Protein AF-A0A958WXX8-F1 (afdb_monomer_lite)

Sequence (102 aa):
MKRIILSTLLFGFFGTTAILGQSPNDFVTTWKTDNPGSSGPTSITIPTQLALSYNYDVDWNNDGIFDQTGISGDIVHDFGVAGTYTIRIRGTFPAIDFSGTG

Radius of gyration: 19.92 Å; chains: 1; bounding box: 72×38×26 Å

Structure (mmCIF, N/CA/C/O backbone):
data_AF-A0A958WXX8-F1
#
_entry.id   AF-A0A958WXX8-F1
#
loop_
_atom_site.group_PDB
_atom_site.id
_atom_site.type_symbol
_atom_site.label_atom_id
_atom_site.label_alt_id
_atom_site.la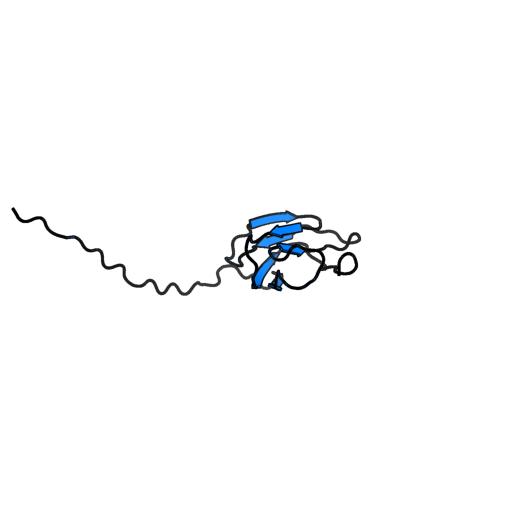bel_comp_id
_atom_site.label_asym_id
_atom_site.label_entity_id
_atom_site.label_seq_id
_atom_site.pdbx_PDB_ins_code
_atom_site.Cartn_x
_atom_site.Cartn_y
_atom_site.Cartn_z
_atom_site.occupancy
_atom_site.B_iso_or_equiv
_atom_site.auth_seq_id
_atom_site.auth_comp_id
_atom_site.auth_asym_id
_atom_site.auth_atom_id
_atom_site.pdbx_PDB_model_num
ATOM 1 N N . MET A 1 1 ? -59.177 -24.578 6.125 1.00 42.75 1 MET A N 1
ATOM 2 C CA . MET A 1 1 ? -58.308 -25.122 5.058 1.00 42.75 1 MET A CA 1
ATOM 3 C C . MET A 1 1 ? -56.867 -25.003 5.517 1.00 42.75 1 MET A C 1
ATOM 5 O O . MET A 1 1 ? -56.446 -23.915 5.880 1.00 42.75 1 MET A O 1
ATOM 9 N N . LYS A 1 2 ? -56.162 -26.133 5.604 1.00 41.44 2 LYS A N 1
ATOM 10 C CA . LYS A 1 2 ? -54.761 -26.220 6.029 1.00 41.44 2 LYS A CA 1
ATOM 11 C C . LYS A 1 2 ? -53.875 -25.675 4.903 1.00 41.44 2 LYS A C 1
ATOM 13 O O . LYS A 1 2 ? -54.036 -26.113 3.767 1.00 41.44 2 LYS A O 1
ATOM 18 N N . ARG A 1 3 ? -52.948 -24.762 5.196 1.00 41.19 3 ARG A N 1
ATOM 19 C CA . ARG A 1 3 ? -51.813 -24.473 4.309 1.00 41.19 3 ARG A CA 1
ATOM 20 C C . ARG A 1 3 ? -50.516 -24.636 5.093 1.00 41.19 3 ARG A C 1
ATOM 22 O O . ARG A 1 3 ? -50.372 -24.126 6.196 1.00 41.19 3 ARG A O 1
ATOM 29 N N . ILE A 1 4 ? -49.678 -25.483 4.515 1.00 38.94 4 ILE A N 1
ATOM 30 C CA . ILE A 1 4 ? -48.468 -26.116 5.027 1.00 38.94 4 ILE A CA 1
ATOM 31 C C . ILE A 1 4 ? -47.300 -25.124 4.950 1.00 38.94 4 ILE A C 1
ATOM 33 O O . ILE A 1 4 ? -47.177 -24.392 3.971 1.00 38.94 4 ILE A O 1
ATOM 37 N N . ILE A 1 5 ? -46.465 -25.112 5.988 1.00 49.91 5 ILE A N 1
ATOM 38 C CA . ILE A 1 5 ? -45.212 -24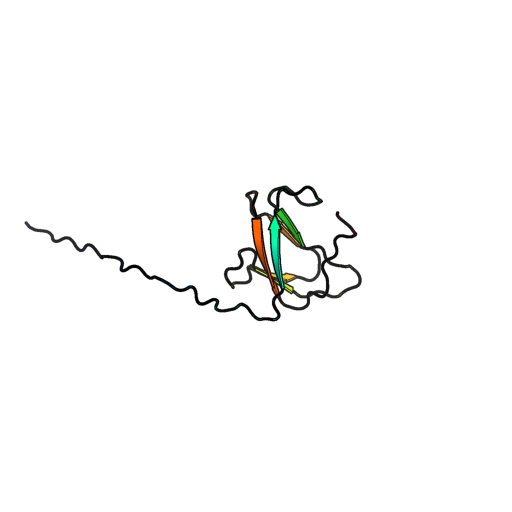.353 6.088 1.00 49.91 5 ILE A CA 1
ATOM 39 C C . ILE A 1 5 ? -44.117 -25.150 5.367 1.00 49.91 5 ILE A C 1
ATOM 41 O O . ILE A 1 5 ? -43.998 -26.349 5.613 1.00 49.91 5 ILE A O 1
ATOM 45 N N . LEU A 1 6 ? -43.282 -24.501 4.550 1.00 33.50 6 LEU A N 1
ATOM 46 C CA . LEU A 1 6 ? -41.952 -25.020 4.217 1.00 33.50 6 LEU A CA 1
ATOM 47 C C . LEU A 1 6 ? -40.912 -24.080 4.836 1.00 33.50 6 LEU A C 1
ATOM 49 O O . LEU A 1 6 ? -40.615 -23.013 4.310 1.00 33.50 6 LEU A O 1
ATOM 53 N N . SER A 1 7 ? -40.435 -24.475 6.015 1.00 43.09 7 SER A N 1
ATOM 54 C CA . SER A 1 7 ? -39.276 -23.894 6.682 1.00 43.09 7 SER A CA 1
ATOM 55 C C . SER A 1 7 ? -38.051 -24.599 6.117 1.00 43.09 7 SER A C 1
ATOM 57 O O . SER A 1 7 ? -37.855 -25.789 6.371 1.00 43.09 7 SER A O 1
ATOM 59 N N . THR A 1 8 ? -37.265 -23.910 5.296 1.00 47.50 8 THR A N 1
ATOM 60 C CA . THR A 1 8 ? -35.988 -24.450 4.83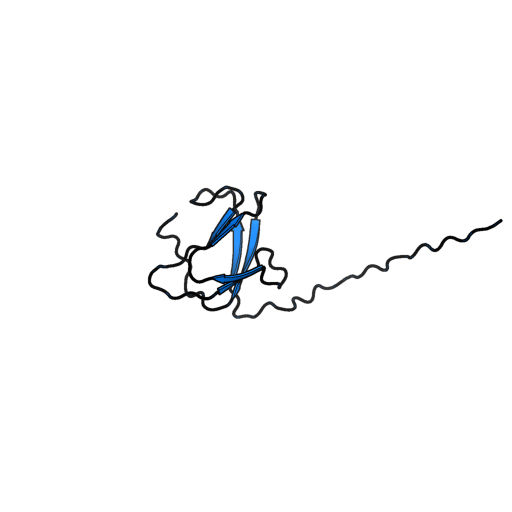4 1.00 47.50 8 THR A CA 1
ATOM 61 C C . THR A 1 8 ? -34.962 -24.208 5.931 1.00 47.50 8 THR A C 1
ATOM 63 O O . THR A 1 8 ? -34.529 -23.082 6.169 1.00 47.50 8 THR A O 1
ATOM 66 N N . LEU A 1 9 ? -34.608 -25.284 6.629 1.00 42.91 9 LEU A N 1
ATOM 67 C CA . LEU A 1 9 ? -33.497 -25.338 7.568 1.00 42.91 9 LEU A CA 1
ATOM 68 C C . LEU A 1 9 ? -32.203 -25.110 6.767 1.00 42.91 9 LEU A C 1
ATOM 70 O O . LEU A 1 9 ? -31.782 -25.991 6.016 1.00 42.91 9 LEU A O 1
ATOM 74 N N . LEU A 1 10 ? -31.595 -23.926 6.863 1.00 45.56 10 LEU A N 1
ATOM 75 C CA . LEU A 1 10 ? -30.291 -23.689 6.248 1.00 45.56 10 LEU A CA 1
ATOM 76 C C . LEU A 1 10 ? -29.245 -24.442 7.079 1.00 45.56 10 LEU A C 1
ATOM 78 O O . LEU A 1 10 ? -28.899 -24.034 8.187 1.00 45.56 10 LEU A O 1
ATOM 82 N N . PHE A 1 11 ? -28.804 -25.592 6.567 1.00 50.31 11 PHE A N 1
ATOM 83 C CA . PHE A 1 11 ? -27.671 -26.337 7.103 1.00 50.31 11 PHE A CA 1
ATOM 84 C C . PHE A 1 11 ? -26.457 -25.408 7.171 1.00 50.31 11 PHE A C 1
ATOM 86 O O . PHE A 1 11 ? -26.120 -24.757 6.182 1.00 50.31 11 PHE A O 1
ATOM 93 N N . GLY A 1 12 ? -25.817 -25.351 8.340 1.00 46.91 12 GLY A N 1
ATOM 94 C CA . GLY A 1 12 ? -24.585 -24.605 8.548 1.00 46.91 12 GLY A CA 1
ATOM 95 C C . GLY A 1 12 ? -23.532 -25.041 7.540 1.00 46.91 12 GLY A C 1
ATOM 96 O O . GLY A 1 12 ? -22.948 -26.117 7.653 1.00 46.91 12 GLY A O 1
ATOM 97 N N . PHE A 1 13 ? -23.294 -24.188 6.551 1.00 47.84 13 PHE A N 1
ATOM 98 C CA . PHE A 1 13 ? -22.111 -24.264 5.725 1.00 47.84 13 PHE A CA 1
ATOM 99 C C . PHE A 1 13 ? -20.950 -23.775 6.591 1.00 47.84 13 PHE A C 1
ATOM 101 O O . PHE A 1 13 ? -20.680 -22.579 6.670 1.00 47.84 13 PHE A O 1
ATOM 108 N N . PHE A 1 14 ? -20.265 -24.698 7.268 1.00 57.53 14 PHE A N 1
ATOM 109 C CA . PHE A 1 14 ? -18.879 -24.464 7.662 1.00 57.53 14 PHE A CA 1
ATOM 110 C C . PHE A 1 14 ? -18.051 -24.499 6.381 1.00 57.53 14 PHE A C 1
ATOM 112 O O . PHE A 1 14 ? -17.387 -25.483 6.063 1.00 57.53 14 PHE A O 1
ATOM 119 N N . GLY A 1 15 ? -18.157 -23.420 5.607 1.00 46.31 15 GLY A N 1
ATOM 120 C CA . GLY A 1 15 ? -17.179 -23.111 4.594 1.00 46.31 15 GLY A CA 1
ATOM 121 C C . GLY A 1 15 ? -15.879 -22.896 5.333 1.00 46.31 15 GLY A C 1
ATOM 122 O O . GLY A 1 15 ? -15.652 -21.828 5.893 1.00 46.31 15 GLY A O 1
ATOM 123 N N . THR A 1 16 ? -15.020 -23.910 5.357 1.00 54.94 16 THR A N 1
ATOM 124 C CA . THR A 1 16 ? -13.597 -23.617 5.390 1.00 54.94 16 THR A CA 1
ATOM 125 C C . THR A 1 16 ? -13.401 -22.697 4.197 1.00 54.94 16 THR A C 1
ATOM 127 O O . THR A 1 16 ? -13.605 -23.136 3.060 1.00 54.94 16 THR A O 1
ATOM 130 N N . THR A 1 17 ? -13.122 -21.415 4.415 1.00 53.00 17 THR A N 1
ATOM 131 C CA . THR A 1 17 ? -12.573 -20.608 3.338 1.00 53.00 17 THR A CA 1
ATOM 132 C C . THR A 1 17 ? -11.263 -21.297 3.002 1.00 53.00 17 THR A C 1
ATOM 134 O O . THR A 1 17 ? -10.261 -21.182 3.703 1.00 53.00 17 THR A O 1
ATOM 137 N N . ALA A 1 18 ? -11.296 -22.145 1.974 1.00 51.19 18 ALA A N 1
ATOM 138 C CA . ALA A 1 18 ? -10.081 -22.498 1.289 1.00 51.19 18 ALA A CA 1
ATOM 139 C C . ALA A 1 18 ? -9.448 -21.148 0.958 1.00 51.19 18 ALA A C 1
ATOM 141 O O . ALA A 1 18 ? -10.116 -20.287 0.379 1.00 51.19 18 ALA A O 1
ATOM 142 N N . ILE A 1 19 ? -8.212 -20.931 1.405 1.00 57.31 19 ILE A N 1
ATOM 143 C CA . ILE A 1 19 ? -7.426 -19.759 1.028 1.00 57.31 19 ILE A CA 1
ATOM 144 C C . ILE A 1 19 ? -7.063 -19.966 -0.449 1.00 57.31 19 ILE A C 1
ATOM 146 O O . ILE A 1 19 ? -5.932 -20.287 -0.802 1.00 57.31 19 ILE A O 1
ATOM 150 N N . LEU A 1 20 ? -8.069 -19.924 -1.323 1.00 48.69 20 LEU A N 1
ATOM 151 C CA . LEU A 1 20 ? -7.904 -19.979 -2.760 1.00 48.69 20 LEU A CA 1
ATOM 152 C C . LEU A 1 20 ? -7.309 -18.629 -3.135 1.00 48.69 20 LEU A C 1
ATOM 154 O O . LEU A 1 20 ? -8.001 -17.619 -3.128 1.00 48.69 20 LEU A O 1
ATOM 158 N N . GLY A 1 21 ? -6.011 -18.605 -3.415 1.00 55.22 21 GLY A N 1
ATOM 159 C CA . GLY A 1 21 ? -5.413 -17.476 -4.121 1.00 55.22 21 GLY A CA 1
ATOM 160 C C . GLY A 1 21 ? -4.348 -16.686 -3.380 1.00 55.22 21 GLY A C 1
ATOM 161 O O . GLY A 1 21 ? -3.983 -15.630 -3.880 1.00 55.22 21 GLY A O 1
ATOM 162 N N . GLN A 1 22 ? -3.811 -17.156 -2.249 1.00 60.81 22 GLN A N 1
ATOM 163 C CA . GLN A 1 22 ? -2.576 -16.553 -1.739 1.00 60.81 22 GLN A CA 1
ATOM 164 C C . GLN A 1 22 ? -1.389 -17.163 -2.492 1.00 60.81 22 GLN A C 1
ATOM 166 O O . GLN A 1 22 ? -0.918 -18.257 -2.176 1.00 60.81 22 GLN A O 1
ATOM 171 N N . SER A 1 23 ? -0.964 -16.490 -3.561 1.00 76.56 23 SER A N 1
ATOM 172 C CA . SER A 1 23 ? 0.287 -16.824 -4.235 1.00 76.56 23 SER A CA 1
ATOM 173 C C . SER A 1 23 ? 1.441 -16.479 -3.287 1.00 76.56 23 SER A C 1
ATOM 175 O O . SER A 1 23 ? 1.426 -15.402 -2.693 1.00 76.56 23 SER A O 1
ATOM 177 N N . PRO A 1 24 ? 2.466 -17.337 -3.135 1.00 78.31 24 PRO A N 1
ATOM 178 C CA . PRO A 1 24 ? 3.606 -17.046 -2.263 1.00 78.31 24 PRO A CA 1
ATOM 179 C C . PRO A 1 24 ? 4.426 -15.827 -2.719 1.00 78.31 24 PRO A C 1
ATOM 181 O O . PRO A 1 24 ? 5.284 -15.364 -1.976 1.00 78.31 24 PRO A O 1
ATOM 184 N N . ASN A 1 25 ? 4.171 -15.318 -3.930 1.00 86.56 25 ASN A N 1
ATOM 185 C CA . ASN A 1 25 ? 4.803 -14.113 -4.465 1.00 86.56 25 ASN A CA 1
ATOM 186 C C . ASN A 1 25 ? 4.016 -12.828 -4.163 1.00 86.56 25 ASN A C 1
ATOM 188 O O . ASN A 1 25 ? 4.495 -11.746 -4.498 1.00 86.56 25 ASN A O 1
ATOM 192 N N . ASP A 1 26 ? 2.815 -12.929 -3.589 1.00 93.56 26 ASP A N 1
ATOM 193 C CA . ASP A 1 26 ? 2.022 -11.754 -3.250 1.00 93.56 26 ASP A CA 1
ATOM 194 C C . ASP A 1 26 ? 2.586 -11.107 -1.981 1.00 93.56 26 ASP A C 1
ATOM 196 O O . ASP A 1 26 ? 2.910 -11.774 -0.996 1.00 93.56 26 ASP A O 1
ATOM 200 N N . PHE A 1 27 ? 2.677 -9.783 -1.988 1.00 95.31 27 PHE A N 1
ATOM 201 C CA . PHE A 1 27 ? 3.065 -9.011 -0.823 1.00 95.31 27 PHE A CA 1
ATOM 202 C C . PHE A 1 27 ? 1.822 -8.703 0.018 1.00 95.31 27 PHE A C 1
ATOM 204 O O . PHE A 1 27 ? 0.976 -7.898 -0.368 1.00 95.31 27 PHE A O 1
ATOM 211 N N . VAL A 1 28 ? 1.699 -9.367 1.170 1.00 95.69 28 VAL A N 1
ATOM 212 C CA . VAL A 1 28 ? 0.597 -9.173 2.125 1.00 95.69 28 VAL A CA 1
ATOM 213 C C . VAL A 1 28 ? 1.082 -8.304 3.281 1.00 95.69 28 VAL A C 1
ATOM 215 O O . VAL A 1 28 ? 2.101 -8.604 3.903 1.00 95.69 28 VAL A O 1
ATOM 218 N N . THR A 1 29 ? 0.357 -7.230 3.584 1.00 95.88 29 THR A N 1
ATOM 219 C CA . THR A 1 29 ? 0.754 -6.257 4.611 1.00 95.88 29 THR A CA 1
ATOM 220 C C . THR A 1 29 ? -0.460 -5.689 5.346 1.00 95.88 29 THR A C 1
ATOM 222 O O . THR A 1 29 ? -1.555 -5.627 4.791 1.00 95.88 29 THR A O 1
ATOM 225 N N . THR A 1 30 ? -0.283 -5.295 6.610 1.00 96.75 30 THR A N 1
ATOM 226 C CA . THR A 1 30 ? -1.361 -4.816 7.487 1.00 96.75 30 THR A CA 1
ATOM 227 C C . THR A 1 30 ? -1.089 -3.394 7.947 1.00 96.75 30 THR A C 1
ATOM 229 O O . THR A 1 30 ? -0.007 -3.094 8.450 1.00 96.75 30 THR A O 1
ATOM 232 N N . TRP A 1 31 ? -2.098 -2.539 7.824 1.00 95.62 31 TRP A N 1
ATOM 233 C CA . TRP A 1 31 ? -1.999 -1.104 8.051 1.00 95.62 31 TRP A CA 1
ATOM 234 C C . TRP A 1 31 ? -3.078 -0.632 9.006 1.00 95.62 31 TRP A C 1
ATOM 236 O O . TRP A 1 31 ? -4.213 -1.094 8.938 1.00 95.62 31 TRP A O 1
ATOM 246 N N . LYS A 1 32 ? -2.733 0.322 9.865 1.00 97.06 32 LYS A N 1
ATOM 247 C CA . LYS A 1 32 ? -3.676 1.016 10.740 1.00 97.06 32 LYS A CA 1
ATOM 248 C C . LYS A 1 32 ? -3.851 2.449 10.230 1.00 97.06 32 LYS A C 1
ATOM 250 O O . LYS A 1 32 ? -2.868 3.184 10.174 1.00 97.06 32 LYS A O 1
ATOM 255 N N . THR A 1 33 ? -5.068 2.817 9.824 1.00 97.00 33 THR A N 1
ATOM 256 C CA . THR A 1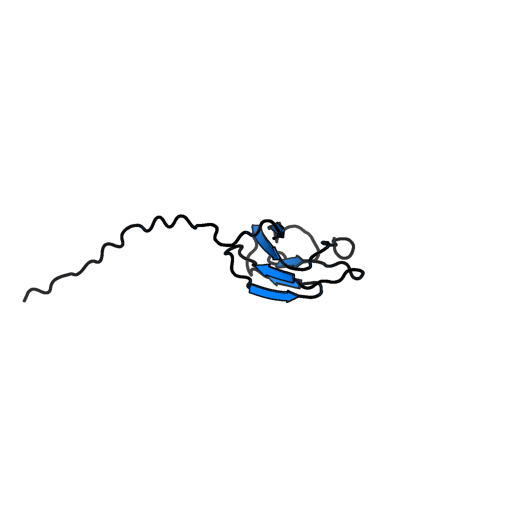 33 ? -5.346 4.069 9.085 1.00 97.00 33 THR A CA 1
ATOM 257 C C . THR A 1 33 ? -5.278 5.323 9.950 1.00 97.00 33 THR A C 1
ATOM 259 O O . THR A 1 33 ? -5.014 6.404 9.446 1.00 97.00 33 THR A O 1
ATOM 262 N N . ASP A 1 34 ? -5.525 5.199 11.252 1.00 95.56 34 ASP A N 1
ATOM 263 C CA . ASP A 1 34 ? -5.580 6.302 12.218 1.00 95.56 34 ASP A CA 1
ATOM 264 C C . ASP A 1 34 ? -4.235 6.566 12.916 1.00 95.56 34 ASP A C 1
ATOM 266 O O . ASP A 1 34 ? -4.173 7.301 13.903 1.00 95.56 34 ASP A O 1
ATOM 270 N N . ASN A 1 35 ? -3.141 5.987 12.412 1.00 92.62 35 ASN A N 1
ATOM 271 C CA . ASN A 1 35 ? -1.802 6.415 12.802 1.00 92.62 35 ASN A CA 1
ATOM 272 C C . ASN A 1 35 ? -1.490 7.789 12.170 1.00 92.62 35 ASN A C 1
ATOM 274 O O . ASN A 1 35 ? -1.845 8.008 11.012 1.00 92.62 35 ASN A O 1
ATOM 278 N N . PRO A 1 36 ? -0.808 8.712 12.879 1.00 88.50 36 PRO A N 1
ATOM 279 C CA . PRO A 1 36 ? -0.353 9.967 12.281 1.00 88.50 36 PRO A CA 1
ATOM 280 C C . PRO A 1 36 ? 0.513 9.722 11.039 1.00 88.50 36 PRO A C 1
ATOM 282 O O . PRO A 1 36 ? 1.349 8.819 11.046 1.00 88.50 36 PRO A O 1
ATOM 285 N N . GLY A 1 37 ? 0.329 10.543 10.007 1.00 84.62 37 GLY A N 1
ATOM 286 C CA . GLY A 1 37 ? 1.060 10.449 8.747 1.00 84.62 37 GLY A CA 1
ATOM 287 C C . GLY A 1 37 ? 0.450 11.349 7.673 1.00 84.62 37 GLY A C 1
ATOM 288 O O . GLY A 1 37 ? -0.317 12.266 7.968 1.00 84.62 37 GLY A O 1
ATOM 289 N N . SER A 1 38 ? 0.801 11.081 6.419 1.00 83.56 38 SER A N 1
ATOM 290 C CA . SER A 1 38 ? 0.399 11.874 5.249 1.00 83.56 38 SER A CA 1
ATOM 291 C C . SER A 1 38 ? -1.007 11.583 4.713 1.00 83.56 38 SER A C 1
ATOM 293 O O . SER A 1 38 ? -1.569 12.426 4.012 1.00 83.56 38 SER A O 1
ATOM 295 N N . SER A 1 39 ? -1.587 10.420 5.018 1.00 90.88 39 SER A N 1
ATOM 296 C CA . SER A 1 39 ? -2.960 10.063 4.642 1.00 90.88 39 SER A CA 1
ATOM 297 C C . SER A 1 39 ? -3.973 10.465 5.726 1.00 90.88 39 SER A C 1
ATOM 299 O O . SER A 1 39 ? -3.624 10.706 6.881 1.00 90.88 39 SER A O 1
ATOM 301 N N . GLY A 1 40 ? -5.253 10.574 5.356 1.00 93.75 40 GLY A N 1
ATOM 302 C CA . GLY A 1 40 ? -6.343 10.799 6.312 1.00 93.75 40 GLY A CA 1
ATOM 303 C C . GLY A 1 40 ? -6.605 9.573 7.205 1.00 93.75 40 GLY A C 1
ATOM 304 O O . GLY A 1 40 ? -6.215 8.465 6.836 1.00 93.75 40 GLY A O 1
ATOM 305 N N . PRO A 1 41 ? -7.337 9.729 8.327 1.00 96.88 41 PRO A N 1
ATOM 306 C CA . PRO A 1 41 ? -7.483 8.707 9.379 1.00 96.88 41 PRO A CA 1
ATOM 307 C C . PRO A 1 41 ? -8.251 7.439 8.959 1.00 96.88 41 PRO A C 1
ATOM 309 O O . PRO A 1 41 ? -8.332 6.475 9.722 1.00 96.88 41 PRO A O 1
ATOM 312 N N . THR A 1 42 ? -8.849 7.439 7.769 1.00 97.88 42 THR A N 1
ATOM 313 C CA . THR A 1 42 ? -9.591 6.320 7.165 1.00 97.88 42 THR A CA 1
ATOM 314 C C . THR A 1 42 ? -8.920 5.797 5.897 1.00 97.88 42 THR A C 1
ATOM 316 O O . THR A 1 42 ? -9.452 4.908 5.240 1.00 97.88 42 THR A O 1
ATOM 319 N N . SER A 1 43 ? -7.751 6.333 5.542 1.00 97.19 43 SER A N 1
ATOM 320 C CA . SER A 1 43 ? -7.094 6.065 4.268 1.00 97.19 43 SER A CA 1
ATOM 321 C C . SER A 1 43 ? -5.652 5.620 4.442 1.00 97.19 43 SER A C 1
ATOM 323 O O . SER A 1 43 ? -4.974 6.022 5.389 1.00 97.19 43 SER A O 1
ATOM 325 N N . ILE A 1 44 ? -5.173 4.825 3.492 1.00 95.88 44 ILE A N 1
ATOM 326 C CA . ILE A 1 44 ? -3.757 4.490 3.355 1.00 95.88 44 ILE A CA 1
ATOM 327 C C . ILE A 1 44 ? -3.246 4.951 1.999 1.00 95.88 44 ILE A C 1
ATOM 329 O O . ILE A 1 44 ? -3.942 4.837 0.988 1.00 95.88 44 ILE A O 1
ATOM 333 N N . THR A 1 45 ? -2.014 5.443 1.995 1.00 95.62 45 THR A N 1
ATOM 334 C CA . THR A 1 45 ? -1.235 5.668 0.779 1.00 95.62 45 THR A CA 1
ATOM 335 C C . THR A 1 45 ? -0.251 4.516 0.636 1.00 95.62 45 THR A C 1
ATOM 337 O O . THR A 1 45 ? 0.460 4.202 1.591 1.00 95.62 45 THR A O 1
ATOM 340 N N . ILE A 1 46 ? -0.188 3.901 -0.544 1.00 96.00 46 ILE A N 1
ATOM 341 C CA . ILE A 1 46 ? 0.923 3.034 -0.947 1.00 96.00 46 ILE A CA 1
ATOM 342 C C . ILE A 1 46 ? 1.886 3.913 -1.751 1.00 96.00 46 ILE A C 1
ATOM 344 O O . ILE A 1 46 ? 1.608 4.179 -2.924 1.00 96.00 46 ILE A O 1
ATOM 348 N N . PRO A 1 47 ? 2.975 4.413 -1.141 1.00 94.75 47 PRO A N 1
ATOM 349 C CA . PRO A 1 47 ? 3.919 5.262 -1.843 1.00 94.75 47 PRO A CA 1
ATOM 350 C C . PRO A 1 47 ? 4.949 4.428 -2.612 1.00 94.75 47 PRO A C 1
ATOM 352 O O . PRO A 1 47 ? 5.437 3.391 -2.145 1.00 94.75 47 PRO A O 1
ATOM 355 N N . THR A 1 48 ? 5.297 4.907 -3.797 1.00 95.38 48 THR A N 1
ATOM 356 C CA . THR A 1 48 ? 6.223 4.284 -4.735 1.00 95.38 48 THR A CA 1
ATOM 357 C C . THR A 1 48 ? 7.471 5.141 -4.916 1.00 95.38 48 THR A C 1
ATOM 359 O O . THR A 1 48 ? 7.446 6.368 -4.865 1.00 95.38 48 THR A O 1
ATOM 362 N N . GLN A 1 49 ? 8.602 4.484 -5.156 1.00 94.44 49 GLN A N 1
ATOM 363 C CA . GLN A 1 49 ? 9.862 5.170 -5.429 1.00 94.44 49 GLN A CA 1
ATOM 364 C C . GLN A 1 49 ? 9.953 5.611 -6.897 1.00 94.44 49 GLN A C 1
ATOM 366 O O . GLN A 1 49 ? 10.005 4.764 -7.788 1.00 94.44 49 GLN A O 1
ATOM 371 N N . LEU A 1 50 ? 10.112 6.915 -7.154 1.00 90.44 50 LEU A N 1
ATOM 372 C CA . LEU A 1 50 ? 10.159 7.503 -8.509 1.00 90.44 50 LEU A CA 1
ATOM 373 C C . LEU A 1 50 ? 11.192 6.880 -9.471 1.00 90.44 50 LEU A C 1
ATOM 375 O O . LEU A 1 50 ? 11.016 6.941 -10.685 1.00 90.44 50 LEU A O 1
ATOM 379 N N . ALA A 1 51 ? 12.287 6.315 -8.955 1.00 94.12 51 ALA A N 1
ATOM 380 C CA . ALA A 1 51 ? 13.359 5.732 -9.769 1.00 94.12 51 ALA A CA 1
ATOM 381 C C . ALA A 1 51 ? 13.115 4.265 -10.181 1.00 94.12 51 ALA A C 1
ATOM 383 O O . ALA A 1 51 ? 13.960 3.675 -10.856 1.00 94.12 51 ALA A O 1
ATOM 384 N N . LEU A 1 52 ? 12.005 3.658 -9.752 1.00 96.06 52 LEU A N 1
ATOM 385 C CA . LEU A 1 52 ? 11.662 2.264 -10.033 1.00 96.06 52 LEU A CA 1
ATOM 386 C C . LEU A 1 52 ? 10.428 2.180 -10.937 1.00 96.06 52 LEU A C 1
ATOM 388 O O . LEU A 1 52 ? 9.626 3.105 -11.020 1.00 96.06 52 LEU A O 1
ATOM 392 N N . SER A 1 53 ? 10.277 1.055 -11.635 1.00 97.38 53 SER A N 1
ATOM 393 C CA . SER A 1 53 ? 9.102 0.781 -12.467 1.00 97.38 53 SER A CA 1
ATOM 394 C C . SER A 1 53 ? 8.094 -0.082 -11.717 1.00 97.38 53 SER A C 1
ATOM 396 O O . SER A 1 53 ? 8.473 -1.066 -11.081 1.00 97.38 53 SER A O 1
ATOM 398 N N . TYR A 1 54 ? 6.817 0.267 -11.852 1.00 98.12 54 TYR A N 1
ATOM 399 C CA . TYR A 1 54 ? 5.696 -0.385 -11.183 1.00 98.12 54 TYR A CA 1
ATOM 400 C C . TYR A 1 54 ? 4.657 -0.840 -12.205 1.00 98.12 54 TYR A C 1
ATOM 402 O O . TYR A 1 54 ? 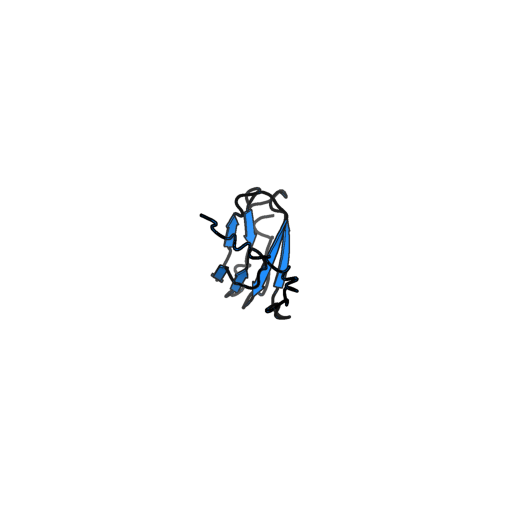4.435 -0.178 -13.220 1.00 98.12 54 TYR A O 1
ATOM 410 N N . ASN A 1 55 ? 4.040 -1.983 -11.930 1.00 98.25 55 ASN A N 1
ATOM 411 C CA . ASN A 1 55 ? 2.834 -2.467 -12.593 1.00 98.25 55 ASN A CA 1
ATOM 412 C C . ASN A 1 55 ? 2.198 -3.502 -11.663 1.00 98.25 55 ASN A C 1
ATOM 414 O O . ASN A 1 55 ? 2.547 -4.686 -11.728 1.00 98.25 55 ASN A O 1
ATOM 418 N N . TYR A 1 56 ? 1.372 -3.033 -10.734 1.00 98.31 56 TYR A N 1
ATOM 419 C CA . TYR A 1 56 ? 0.847 -3.851 -9.646 1.00 98.31 56 TYR A CA 1
ATOM 420 C C . TYR A 1 56 ? -0.667 -3.742 -9.506 1.00 98.31 56 TYR A C 1
ATOM 422 O O . TYR A 1 56 ? -1.292 -2.777 -9.951 1.00 98.31 56 TYR A O 1
ATOM 430 N N . ASP A 1 57 ? -1.233 -4.755 -8.862 1.00 98.50 57 ASP A N 1
ATOM 431 C CA . ASP A 1 57 ? -2.639 -4.813 -8.488 1.00 98.50 57 ASP A CA 1
ATOM 432 C C . ASP A 1 57 ? -2.752 -4.822 -6.960 1.00 98.50 57 ASP A C 1
ATOM 434 O O . ASP A 1 57 ? -1.863 -5.342 -6.276 1.00 98.50 57 ASP A O 1
ATOM 438 N N . VAL A 1 58 ? -3.861 -4.300 -6.433 1.00 98.44 58 VAL A N 1
ATOM 439 C CA . VAL A 1 58 ? -4.173 -4.288 -4.999 1.00 98.44 58 VAL A CA 1
ATOM 440 C C . VAL A 1 58 ? -5.538 -4.923 -4.745 1.00 98.44 58 VAL A C 1
ATOM 442 O O . VAL A 1 58 ? -6.519 -4.612 -5.417 1.00 98.44 58 VAL A O 1
ATOM 445 N N . ASP A 1 59 ? -5.570 -5.816 -3.766 1.00 97.81 59 ASP A N 1
ATOM 446 C CA . ASP A 1 59 ? -6.750 -6.348 -3.089 1.00 97.81 59 ASP A CA 1
ATOM 447 C C . ASP A 1 59 ? -6.792 -5.676 -1.702 1.00 97.81 59 ASP A C 1
ATOM 449 O O . ASP A 1 59 ? -5.899 -5.881 -0.866 1.00 97.81 59 ASP A O 1
ATOM 453 N N . TRP A 1 60 ? -7.770 -4.791 -1.492 1.00 98.00 60 TRP A N 1
ATOM 454 C CA . TRP A 1 60 ? -7.845 -3.919 -0.314 1.00 98.00 60 TRP A CA 1
ATOM 455 C C . TRP A 1 60 ? -8.464 -4.607 0.902 1.00 98.00 60 TRP A C 1
ATOM 457 O O . TRP A 1 60 ? -8.291 -4.132 2.026 1.00 98.00 60 TRP A O 1
ATOM 467 N N . ASN A 1 61 ? -9.194 -5.704 0.701 1.00 96.12 61 ASN A N 1
ATOM 468 C CA . ASN A 1 61 ? -9.910 -6.416 1.761 1.00 96.12 61 ASN A CA 1
ATOM 469 C C . ASN A 1 61 ? -9.347 -7.831 2.025 1.00 96.12 61 ASN A C 1
ATOM 471 O O . ASN A 1 61 ? -9.800 -8.516 2.946 1.00 96.12 61 ASN A O 1
ATOM 475 N N . ASN A 1 62 ? -8.332 -8.233 1.256 1.00 94.88 62 ASN A N 1
ATOM 476 C CA . ASN A 1 62 ? -7.644 -9.516 1.290 1.00 94.88 62 ASN A CA 1
ATOM 477 C C . ASN A 1 62 ? -8.579 -10.725 1.073 1.00 94.88 62 ASN A C 1
ATOM 479 O O . ASN A 1 62 ? -8.333 -11.807 1.622 1.00 94.88 62 ASN A O 1
ATOM 483 N N . ASP A 1 63 ? -9.637 -10.564 0.273 1.00 93.94 63 ASP A N 1
ATOM 484 C CA . ASP A 1 63 ? -10.594 -11.629 -0.057 1.00 93.94 63 ASP A CA 1
ATOM 485 C C . ASP A 1 63 ? -10.141 -12.532 -1.224 1.00 93.94 63 ASP A C 1
ATOM 487 O O . ASP A 1 63 ? -10.732 -13.589 -1.465 1.00 93.94 63 ASP A O 1
ATOM 491 N N . GLY A 1 64 ? -9.033 -12.182 -1.886 1.00 91.12 64 GLY A N 1
ATOM 492 C CA . GLY A 1 64 ? -8.476 -12.896 -3.032 1.00 91.12 64 GLY A CA 1
ATOM 493 C C . GLY A 1 64 ? -8.925 -12.357 -4.392 1.00 91.12 64 GLY A C 1
ATOM 494 O O . GLY A 1 64 ? -8.467 -12.874 -5.418 1.00 91.12 64 GLY A O 1
ATOM 495 N N . ILE A 1 65 ? -9.772 -11.330 -4.422 1.00 93.38 65 ILE A N 1
ATOM 496 C CA . ILE A 1 65 ? -10.187 -10.595 -5.613 1.00 93.38 65 ILE A CA 1
ATOM 497 C C . ILE A 1 65 ? -9.456 -9.251 -5.615 1.00 93.38 65 ILE A C 1
ATOM 499 O O . ILE A 1 65 ? -9.517 -8.477 -4.673 1.00 93.38 65 ILE A O 1
ATOM 503 N N . PHE A 1 66 ? -8.739 -8.966 -6.700 1.00 96.06 66 PHE A N 1
ATOM 504 C CA . PHE A 1 66 ? -8.015 -7.704 -6.834 1.00 96.06 66 PHE A CA 1
ATOM 505 C C . PHE A 1 66 ? -8.964 -6.600 -7.297 1.00 96.06 66 PHE A C 1
ATOM 507 O O . PHE A 1 66 ? -9.565 -6.704 -8.369 1.00 96.06 66 PHE A O 1
ATOM 514 N N . ASP A 1 67 ? -9.067 -5.551 -6.489 1.00 98.25 67 ASP A N 1
ATOM 515 C CA . ASP A 1 67 ? -10.006 -4.442 -6.660 1.00 98.25 67 ASP A CA 1
ATOM 516 C C . ASP A 1 67 ? -9.495 -3.387 -7.645 1.00 98.25 67 ASP A C 1
ATOM 518 O O . ASP A 1 67 ? -10.271 -2.728 -8.340 1.00 98.25 67 ASP A O 1
ATOM 522 N N . GLN A 1 68 ? -8.176 -3.195 -7.691 1.00 98.44 68 GLN A N 1
ATOM 523 C CA . GLN A 1 68 ? -7.520 -2.231 -8.568 1.00 98.44 68 GLN A CA 1
ATOM 524 C C . GLN A 1 68 ? -6.317 -2.874 -9.240 1.00 98.44 68 GLN A C 1
ATOM 526 O O . GLN A 1 68 ? -5.553 -3.594 -8.603 1.00 98.44 68 GLN A O 1
ATOM 531 N N . THR A 1 69 ? -6.153 -2.615 -10.536 1.00 98.38 69 THR A N 1
ATOM 532 C CA . THR A 1 69 ? -5.170 -3.315 -11.369 1.00 98.38 69 THR A CA 1
ATOM 533 C C . THR A 1 69 ? -4.384 -2.367 -12.260 1.00 98.38 69 THR A C 1
ATOM 535 O O . THR A 1 69 ? -4.937 -1.371 -12.729 1.00 98.38 69 THR A O 1
ATOM 538 N N . GLY A 1 70 ? -3.138 -2.721 -12.576 1.00 97.94 70 GLY A N 1
ATOM 539 C CA . GLY A 1 70 ? -2.310 -1.985 -13.539 1.00 97.94 70 GLY A CA 1
ATOM 540 C C . GLY A 1 70 ? -1.784 -0.639 -13.030 1.00 97.94 70 GLY A C 1
ATOM 541 O O . GLY A 1 70 ? -1.647 0.309 -13.805 1.00 97.94 70 GLY A O 1
ATOM 542 N N . ILE A 1 71 ? -1.526 -0.531 -11.727 1.00 98.50 71 ILE A N 1
ATOM 543 C CA . ILE A 1 71 ? -1.066 0.698 -11.076 1.00 98.50 71 ILE A CA 1
ATOM 544 C C . ILE A 1 71 ? 0.437 0.882 -11.328 1.00 98.50 71 ILE A C 1
ATOM 546 O O . ILE A 1 71 ? 1.225 -0.049 -11.147 1.00 98.50 71 ILE A O 1
ATOM 550 N N . SER A 1 72 ? 0.846 2.090 -11.732 1.00 97.69 72 SER A N 1
ATOM 551 C CA . SER A 1 72 ? 2.236 2.416 -12.098 1.00 97.69 72 SER A CA 1
ATOM 552 C C . SER A 1 72 ? 2.917 3.446 -11.186 1.00 97.69 72 SER A C 1
ATOM 554 O O . SER A 1 72 ? 4.020 3.890 -11.495 1.00 97.69 72 SER A O 1
ATOM 556 N N . GLY A 1 73 ? 2.265 3.861 -10.102 1.00 96.44 73 GLY A N 1
ATOM 557 C CA . GLY A 1 73 ? 2.769 4.856 -9.157 1.00 96.44 73 GLY A CA 1
ATOM 558 C C . GLY A 1 73 ? 2.023 4.780 -7.830 1.00 96.44 73 GLY A C 1
ATOM 559 O O . GLY A 1 73 ? 1.457 3.734 -7.505 1.00 96.44 73 GLY A O 1
ATOM 560 N N . ASP A 1 74 ? 2.013 5.878 -7.083 1.00 96.38 74 ASP A N 1
ATOM 561 C CA . ASP A 1 74 ? 1.322 5.957 -5.797 1.00 96.38 74 ASP A CA 1
ATOM 562 C C . ASP A 1 74 ? -0.181 5.727 -5.954 1.00 96.38 74 ASP A C 1
ATOM 564 O O . ASP A 1 74 ? -0.795 6.120 -6.952 1.00 96.38 74 ASP A O 1
ATOM 568 N N . ILE A 1 75 ? -0.793 5.145 -4.927 1.00 97.50 75 ILE A N 1
ATOM 569 C CA . ILE A 1 75 ? -2.245 5.040 -4.840 1.00 97.50 75 ILE A CA 1
ATOM 570 C C . ILE A 1 75 ? -2.726 5.286 -3.416 1.00 97.50 75 ILE A C 1
ATOM 572 O O . ILE A 1 75 ? -2.072 4.905 -2.445 1.00 97.50 75 ILE A O 1
ATOM 576 N N . VAL A 1 76 ? -3.886 5.930 -3.307 1.00 96.69 76 VAL A N 1
ATOM 577 C CA . VAL A 1 76 ? -4.589 6.166 -2.047 1.00 96.69 76 VAL A CA 1
ATOM 578 C C . VAL A 1 76 ? -5.892 5.384 -2.072 1.00 96.69 76 VAL A C 1
ATOM 580 O O . VAL A 1 76 ? -6.635 5.451 -3.053 1.00 96.69 76 VAL A O 1
ATOM 583 N N . HIS A 1 77 ? -6.184 4.689 -0.979 1.00 97.75 77 HIS A N 1
ATOM 584 C CA . HIS A 1 77 ? -7.473 4.050 -0.755 1.00 97.75 77 HIS A CA 1
ATOM 585 C C . HIS A 1 77 ? -8.081 4.547 0.547 1.00 97.75 77 HIS A C 1
ATOM 587 O O . HIS A 1 77 ? -7.417 4.538 1.583 1.00 97.75 77 HIS A O 1
ATOM 593 N N . ASP A 1 78 ? -9.337 4.984 0.480 1.00 98.00 78 ASP A N 1
ATOM 594 C CA . ASP A 1 78 ? -10.136 5.383 1.634 1.00 98.00 78 ASP A CA 1
ATOM 595 C C . ASP A 1 78 ? -11.136 4.273 1.964 1.00 98.00 78 ASP A C 1
ATOM 597 O O . ASP A 1 78 ? -12.025 3.967 1.171 1.00 98.00 78 ASP A O 1
ATOM 601 N N . PHE A 1 79 ? -10.996 3.687 3.150 1.00 97.81 79 PHE A N 1
ATOM 602 C CA . PHE A 1 79 ? -11.899 2.657 3.656 1.00 97.81 79 PHE A CA 1
ATOM 603 C C . PHE A 1 79 ? -13.211 3.243 4.202 1.00 97.81 79 PHE A C 1
ATOM 605 O O . PHE A 1 79 ? -14.123 2.498 4.565 1.00 97.81 79 PHE A O 1
ATOM 612 N N . GLY A 1 80 ? -13.305 4.571 4.331 1.00 98.06 80 GLY A N 1
ATOM 613 C CA . GLY A 1 80 ? -14.451 5.299 4.884 1.00 98.06 80 GLY A CA 1
ATOM 614 C C . GLY A 1 80 ? -14.605 5.187 6.405 1.00 98.06 80 GLY A C 1
ATOM 615 O O . GLY A 1 80 ? -15.349 5.959 7.010 1.00 98.06 80 GLY A O 1
ATOM 616 N N . VAL A 1 81 ? -13.895 4.256 7.045 1.00 97.75 81 VAL A N 1
ATOM 617 C CA . VAL A 1 81 ? -13.895 4.032 8.494 1.00 97.75 81 VAL A CA 1
ATOM 618 C C . VAL A 1 81 ? -12.457 3.831 8.962 1.00 97.75 81 VAL A C 1
ATOM 620 O O . VAL A 1 81 ? -11.638 3.258 8.251 1.00 97.75 81 VAL A O 1
ATOM 623 N N . ALA A 1 82 ? -12.131 4.330 10.154 1.00 98.19 82 ALA A N 1
ATOM 624 C CA . ALA A 1 82 ? -10.824 4.093 10.748 1.00 98.19 82 ALA A CA 1
ATOM 625 C C . ALA A 1 82 ? -10.708 2.628 11.187 1.00 98.19 82 ALA A C 1
ATOM 627 O O . ALA A 1 82 ? -11.631 2.082 11.798 1.00 98.19 82 ALA A O 1
ATOM 628 N N . GLY A 1 83 ? -9.573 1.993 10.914 1.00 97.62 83 GLY A N 1
ATOM 629 C CA . GLY A 1 83 ? -9.414 0.577 11.201 1.00 97.62 83 GLY A CA 1
ATOM 630 C C . GLY A 1 83 ? -8.020 0.035 10.933 1.00 97.62 83 GLY A C 1
ATOM 631 O O . GLY A 1 83 ? -7.087 0.755 10.582 1.00 97.62 83 GLY A O 1
ATOM 632 N N . THR A 1 84 ? -7.888 -1.273 11.142 1.00 98.19 84 THR A N 1
ATOM 633 C CA . THR A 1 84 ? -6.706 -2.047 10.766 1.00 98.19 84 THR A CA 1
ATOM 634 C C . THR A 1 84 ? -7.079 -2.974 9.619 1.00 98.19 84 THR A C 1
ATOM 636 O O . THR A 1 84 ? -7.972 -3.804 9.773 1.00 98.19 84 THR A O 1
ATOM 639 N N . TYR A 1 85 ? -6.396 -2.826 8.489 1.00 97.69 85 TYR A N 1
ATOM 640 C CA . TYR A 1 85 ? -6.709 -3.496 7.232 1.00 97.69 85 TYR A CA 1
ATOM 641 C C . TYR A 1 85 ? -5.506 -4.299 6.759 1.00 97.69 85 TYR A C 1
ATOM 643 O O . TYR A 1 85 ? -4.392 -3.779 6.699 1.00 97.69 85 TYR A O 1
ATOM 651 N N . THR A 1 86 ? -5.730 -5.567 6.426 1.00 97.62 86 THR A N 1
ATOM 652 C CA . THR A 1 86 ? -4.758 -6.384 5.699 1.00 97.62 86 THR A CA 1
ATOM 653 C C . THR A 1 86 ? -5.064 -6.265 4.221 1.00 97.62 86 THR A C 1
ATOM 655 O O . THR A 1 86 ? -6.184 -6.546 3.809 1.00 97.62 86 THR A O 1
ATOM 658 N N . ILE A 1 87 ? -4.062 -5.870 3.448 1.00 97.38 87 ILE A N 1
ATOM 659 C CA . ILE A 1 87 ? -4.139 -5.740 1.997 1.00 97.38 87 ILE A CA 1
ATOM 660 C C . ILE A 1 87 ? -3.186 -6.734 1.346 1.00 97.38 87 ILE A C 1
ATOM 662 O O . ILE A 1 87 ? -2.234 -7.220 1.974 1.00 97.38 87 ILE A O 1
ATOM 666 N N . ARG A 1 88 ? -3.414 -6.998 0.065 1.00 97.00 88 ARG A N 1
ATOM 667 C CA . ARG A 1 88 ? -2.564 -7.855 -0.752 1.00 97.00 88 ARG A CA 1
ATOM 668 C C . ARG A 1 88 ? -2.187 -7.143 -2.040 1.00 97.00 88 ARG A C 1
ATOM 670 O O . ARG A 1 88 ? -3.029 -6.571 -2.720 1.00 97.00 88 ARG A O 1
ATOM 677 N N . ILE A 1 89 ? -0.904 -7.197 -2.371 1.00 97.62 89 ILE A N 1
ATOM 678 C CA . ILE A 1 89 ? -0.319 -6.573 -3.555 1.00 97.62 89 ILE A CA 1
ATOM 679 C C . ILE A 1 89 ? 0.336 -7.664 -4.399 1.00 97.62 89 ILE A C 1
ATOM 681 O O . ILE A 1 89 ? 1.037 -8.524 -3.868 1.00 97.62 89 ILE A O 1
ATOM 685 N N . ARG A 1 90 ? 0.139 -7.625 -5.718 1.00 96.81 90 ARG A N 1
ATOM 686 C CA . ARG A 1 90 ? 0.823 -8.525 -6.663 1.00 96.81 90 ARG A CA 1
ATOM 687 C C . ARG A 1 90 ? 1.342 -7.768 -7.876 1.00 96.81 90 ARG A C 1
ATOM 689 O O . ARG A 1 90 ? 0.897 -6.662 -8.158 1.00 96.81 90 ARG A O 1
ATOM 696 N N . GLY A 1 91 ? 2.207 -8.415 -8.652 1.00 96.38 91 GLY A N 1
ATOM 697 C CA . GLY A 1 91 ? 2.783 -7.850 -9.873 1.00 96.38 91 GLY A CA 1
ATOM 698 C C . GLY A 1 91 ? 4.157 -7.232 -9.627 1.00 96.38 91 GLY A C 1
ATOM 699 O O . GLY A 1 91 ? 4.883 -7.638 -8.720 1.00 96.38 91 GLY A O 1
ATOM 700 N N . THR A 1 92 ? 4.540 -6.267 -10.459 1.00 97.75 92 THR A N 1
ATOM 701 C CA . THR A 1 92 ? 5.830 -5.580 -10.344 1.00 97.75 92 THR A CA 1
ATOM 702 C C . THR A 1 92 ? 5.737 -4.497 -9.269 1.00 97.75 92 THR A C 1
ATOM 704 O O . THR A 1 92 ? 5.311 -3.376 -9.551 1.00 97.75 92 THR A O 1
ATOM 707 N N . PHE A 1 93 ? 6.140 -4.845 -8.043 1.00 97.00 93 PHE A N 1
ATOM 708 C CA . PHE A 1 93 ? 6.164 -3.963 -6.871 1.00 97.00 93 PHE A CA 1
ATOM 709 C C . PHE A 1 93 ? 7.513 -4.089 -6.126 1.00 97.00 93 PHE A C 1
ATOM 711 O O . PHE A 1 93 ? 7.636 -4.875 -5.188 1.00 97.00 93 PHE A O 1
ATOM 718 N N . PRO A 1 94 ? 8.574 -3.398 -6.588 1.00 96.38 94 PRO A N 1
ATOM 719 C CA . PRO A 1 94 ? 9.939 -3.626 -6.104 1.00 96.38 94 PRO A CA 1
ATOM 720 C C . PRO A 1 94 ? 10.252 -3.003 -4.736 1.00 96.38 94 PRO A C 1
ATOM 722 O O . PRO A 1 94 ? 11.156 -3.482 -4.053 1.00 96.38 94 PRO A O 1
ATOM 725 N N . ALA A 1 95 ? 9.559 -1.932 -4.346 1.00 94.56 95 ALA A N 1
ATOM 726 C CA . ALA A 1 95 ? 9.780 -1.252 -3.076 1.00 94.56 95 ALA A CA 1
ATOM 727 C C . ALA A 1 95 ? 8.533 -0.481 -2.636 1.00 94.56 95 ALA A C 1
ATOM 729 O O . ALA A 1 95 ? 7.707 -0.090 -3.458 1.00 94.56 95 ALA A O 1
ATOM 730 N N . ILE A 1 96 ? 8.460 -0.222 -1.334 1.00 92.75 96 ILE A N 1
ATOM 731 C CA . ILE A 1 96 ? 7.588 0.791 -0.748 1.00 92.75 96 ILE A CA 1
ATOM 732 C C . ILE A 1 96 ? 8.470 1.916 -0.209 1.00 92.75 96 ILE A C 1
ATOM 734 O O . ILE A 1 96 ? 9.477 1.635 0.446 1.00 92.75 96 ILE A O 1
ATOM 738 N N . ASP A 1 97 ? 8.133 3.169 -0.509 1.00 90.88 97 ASP A N 1
ATOM 739 C CA . ASP A 1 97 ? 9.004 4.309 -0.205 1.00 90.88 97 ASP A CA 1
ATOM 740 C C . ASP A 1 97 ? 8.312 5.362 0.662 1.00 90.88 97 ASP A C 1
ATOM 742 O O . ASP A 1 97 ? 7.529 6.172 0.187 1.00 90.88 97 ASP A O 1
ATOM 746 N N . PHE A 1 98 ? 8.645 5.388 1.950 1.00 83.69 98 PHE A N 1
ATOM 747 C CA . PHE A 1 98 ? 8.109 6.374 2.894 1.00 83.69 98 PHE A CA 1
ATOM 748 C C . PHE A 1 98 ? 8.917 7.679 2.957 1.00 83.69 98 PHE A C 1
ATOM 750 O O . PHE A 1 98 ? 8.572 8.574 3.728 1.00 83.69 98 PHE A O 1
ATOM 757 N N . SER A 1 99 ? 10.004 7.812 2.186 1.00 76.19 99 SER A N 1
ATOM 758 C CA . SER A 1 99 ? 10.952 8.927 2.322 1.00 76.19 99 SER A CA 1
ATOM 759 C C . SER A 1 99 ? 10.386 10.296 1.922 1.00 76.19 99 SER A C 1
ATOM 761 O O . SER A 1 99 ? 10.933 11.320 2.332 1.00 76.19 99 SER A O 1
ATOM 763 N N . GLY A 1 100 ? 9.281 10.334 1.169 1.00 61.12 100 GLY A N 1
ATOM 764 C CA . GLY A 1 100 ? 8.620 11.570 0.742 1.00 61.12 100 GLY A CA 1
ATOM 765 C C . GLY A 1 100 ? 7.458 12.046 1.621 1.00 61.12 100 GLY A C 1
ATOM 766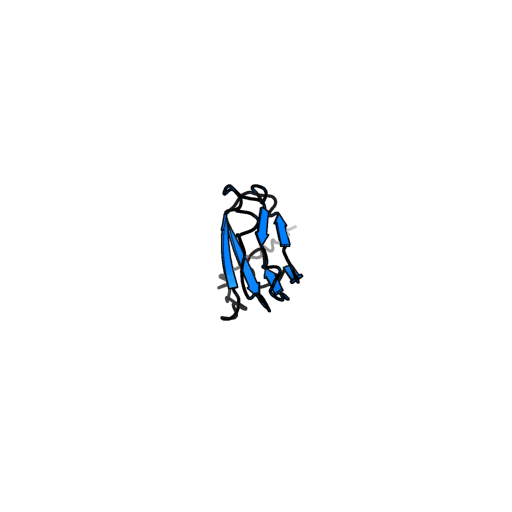 O O . GLY A 1 100 ? 6.993 13.167 1.422 1.00 61.12 100 GLY A O 1
ATOM 767 N N . THR A 1 101 ? 6.951 11.222 2.548 1.00 57.91 101 THR A N 1
ATOM 768 C CA . THR A 1 101 ? 5.623 11.446 3.160 1.00 57.91 101 THR A CA 1
ATOM 769 C C . THR A 1 101 ? 5.446 10.841 4.566 1.00 57.91 101 THR A C 1
ATOM 771 O O . THR A 1 101 ? 4.317 10.500 4.939 1.00 57.91 101 THR A O 1
ATOM 774 N N . GLY A 1 102 ? 6.536 10.665 5.322 1.00 47.66 102 GLY A N 1
ATOM 775 C CA . GLY A 1 102 ? 6.494 10.243 6.733 1.00 47.66 102 GLY A CA 1
ATOM 776 C C . GLY A 1 102 ? 5.763 11.229 7.637 1.00 47.66 102 GLY A C 1
ATOM 777 O O . GLY A 1 102 ? 6.014 12.446 7.494 1.00 47.66 102 GLY A O 1
#

pLDDT: mean 83.58, std 20.48, range [33.5, 98.5]

Secondary structure (DSSP, 8-state):
-------------------TT--TTSEEEEEETTSSSSS-TTEEEE---TTS--EEEEESS-SS--SEEEE-S-EEEE-SS--EEEEEEEEE------TTT-

Foldseek 3Di:
DDDDDDDDDPDDPPPPVPLPAPDVQKDKDKDFQCDDKQHHQQKDKQADDPVDWDWKFKDFQSSNDTPGGGDTGMDMDGNVDGDMTIMIMDDPGPDGDCPPMD